Protein AF-A0A4U3A9F9-F1 (afdb_monomer)

pLDDT: mean 76.91, std 10.78, range [44.56, 91.19]

InterPro domains:
  IPR001851 ABC transporter, permease [PF02653] (1-145)
  IPR043428 High-affinity branched-chain amino acid transport system permease protein LivM-like [PTHR30482] (1-145)
  IPR043428 High-affinity branched-chain amino acid transport system permease protein LivM-like [cd06581] (1-144)

Mean predicted aligned error: 9.07 Å

Sequence (146 aa):
MSFDVLLGYTGIVSFGHCMFFGIGAYGVALLFDRQGVSITNFLIGIVAAIIISVIVSYIIGLLSLRLKSHFYAMLTLAISQLFFVLAEKWRGLTHGGDGFTFGVPDLFRDRFTFYYVTLICLIVIFILLRLFTKSSIGKVLKAISQ

Solvent-accessible surface area (backbone atoms only — not comparable to full-atom values): 7910 Å² total; per-residue (Å²): 111,73,61,56,51,35,44,75,35,54,72,42,62,70,54,37,60,62,36,52,52,47,45,40,53,50,33,30,49,50,35,33,64,76,74,42,69,44,75,66,45,45,53,51,11,49,53,53,18,50,54,52,45,51,54,52,50,50,57,53,50,61,61,45,76,79,49,58,69,73,56,42,28,54,48,29,40,52,50,26,51,50,50,50,53,47,47,42,68,36,45,93,77,47,46,13,81,78,48,81,92,65,77,76,44,76,74,58,67,42,67,67,54,38,49,52,52,52,49,50,51,50,51,51,51,51,51,52,51,55,52,51,55,73,32,74,66,36,56,53,44,42,60,73,57,108

Organism: NCBI:txid1890302

Foldseek 3Di:
DVQCLCCVQQVAGADLVLLLVVLLVLLLLLQCQPPNADPVSNVVSNVVSVVVSVVVCVVLVVVLVPDDRVVNRVVNVVVSVVSVCCLQPVCVRQVHVVGGDGDHDPQCVDPVSVVVVVVVVVVVVVVVVVVVCPDPVVVVSNVNND

Structure (mmCIF, N/CA/C/O backbone):
data_AF-A0A4U3A9F9-F1
#
_entry.id   AF-A0A4U3A9F9-F1
#
loop_
_atom_site.group_PDB
_atom_site.id
_atom_site.type_symbol
_atom_site.label_atom_id
_atom_site.label_alt_id
_atom_site.label_comp_id
_atom_site.label_asym_id
_atom_site.label_entity_id
_atom_site.label_seq_id
_atom_site.pdbx_PDB_ins_code
_atom_site.Cartn_x
_atom_site.Cartn_y
_atom_site.Cartn_z
_atom_site.occupancy
_atom_site.B_iso_or_equiv
_atom_site.auth_seq_id
_atom_site.auth_comp_id
_atom_site.auth_asym_id
_atom_site.auth_atom_id
_atom_site.pdbx_PDB_model_num
ATOM 1 N N . MET A 1 1 ? -15.849 -3.075 -0.984 1.00 57.25 1 MET A N 1
ATOM 2 C CA . MET A 1 1 ? -15.574 -4.245 -0.121 1.00 57.25 1 MET A CA 1
ATOM 3 C C . MET A 1 1 ? -14.958 -3.846 1.220 1.00 57.25 1 MET A C 1
ATOM 5 O O . MET A 1 1 ? -15.557 -4.176 2.228 1.00 57.25 1 MET A O 1
ATOM 9 N N . SER A 1 2 ? -13.840 -3.105 1.289 1.00 59.66 2 SER A N 1
ATOM 10 C CA . SER A 1 2 ? -13.215 -2.782 2.593 1.00 59.66 2 SER A CA 1
ATOM 11 C C . SER A 1 2 ? -14.050 -1.889 3.522 1.00 59.66 2 SER A C 1
ATOM 13 O O . SER A 1 2 ? -14.096 -2.151 4.719 1.00 59.66 2 SER A O 1
ATOM 15 N N . PHE A 1 3 ? -14.748 -0.886 2.981 1.00 56.34 3 PHE A N 1
ATOM 16 C CA . PHE A 1 3 ? -15.612 0.004 3.769 1.00 56.34 3 PHE A CA 1
ATOM 17 C C . PHE A 1 3 ? -16.799 -0.742 4.404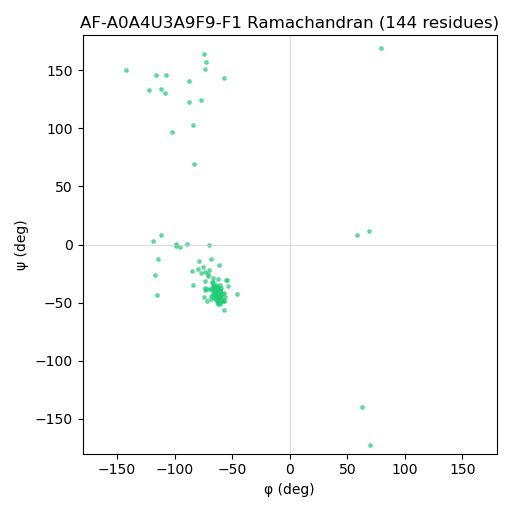 1.00 56.34 3 PHE A C 1
ATOM 19 O O . PHE A 1 3 ? -17.091 -0.551 5.577 1.00 56.34 3 PHE A O 1
ATOM 26 N N . ASP A 1 4 ? -17.415 -1.650 3.643 1.00 59.91 4 ASP A N 1
ATOM 27 C CA . ASP A 1 4 ? -18.551 -2.486 4.063 1.00 59.91 4 ASP A CA 1
ATOM 28 C C . ASP A 1 4 ? -18.162 -3.446 5.202 1.00 59.91 4 ASP A C 1
ATOM 30 O O . ASP A 1 4 ? -18.875 -3.583 6.188 1.00 59.91 4 ASP A O 1
ATOM 34 N N . VAL A 1 5 ? -16.957 -4.030 5.139 1.00 59.34 5 VAL A N 1
ATOM 35 C CA . VAL A 1 5 ? -16.450 -4.913 6.203 1.00 59.34 5 VAL A CA 1
ATOM 36 C C . VAL A 1 5 ? -16.195 -4.151 7.508 1.00 59.34 5 VAL A C 1
ATOM 38 O O . VAL A 1 5 ? -16.522 -4.661 8.575 1.00 59.34 5 VAL A O 1
ATOM 41 N N . LEU A 1 6 ? -15.639 -2.937 7.456 1.00 59.88 6 LEU A N 1
ATOM 42 C CA . LEU A 1 6 ? -15.379 -2.146 8.666 1.00 59.88 6 LEU A CA 1
ATOM 43 C C . LEU A 1 6 ? -16.679 -1.615 9.286 1.00 59.88 6 LEU A C 1
ATOM 45 O O . LEU A 1 6 ? -16.938 -1.825 10.468 1.00 59.88 6 LEU A O 1
ATOM 49 N N . LEU A 1 7 ? -17.559 -1.018 8.484 1.00 55.94 7 LEU A N 1
ATOM 50 C CA . LEU A 1 7 ? -18.851 -0.543 8.985 1.00 55.94 7 LEU A CA 1
ATOM 51 C C . LEU A 1 7 ? -19.757 -1.685 9.453 1.00 55.94 7 LEU A C 1
ATOM 53 O O . LEU A 1 7 ? -20.404 -1.556 10.488 1.00 55.94 7 LEU A O 1
ATOM 57 N N . GLY A 1 8 ? -19.782 -2.801 8.724 1.00 53.22 8 GLY A N 1
ATOM 58 C CA . GLY A 1 8 ? -20.670 -3.928 8.994 1.00 53.22 8 GLY A CA 1
ATOM 59 C C . GLY A 1 8 ? -20.246 -4.827 10.160 1.00 53.22 8 GLY A C 1
ATOM 60 O O . GLY A 1 8 ? -21.110 -5.483 10.738 1.00 53.22 8 GLY A O 1
ATOM 61 N N . TYR A 1 9 ? -18.952 -4.878 10.516 1.00 53.12 9 TYR A N 1
ATOM 62 C CA . TYR A 1 9 ? -18.447 -5.773 11.575 1.00 53.12 9 TYR A CA 1
ATOM 63 C C . TYR A 1 9 ? -17.835 -5.070 12.785 1.00 53.12 9 TYR A C 1
ATOM 65 O O . TYR A 1 9 ? -17.838 -5.669 13.856 1.00 53.12 9 TYR A O 1
ATOM 73 N N . THR A 1 10 ? -17.307 -3.849 12.655 1.00 57.97 10 THR A N 1
ATOM 74 C CA . THR A 1 10 ? -16.730 -3.116 13.797 1.00 57.97 10 THR A CA 1
ATOM 75 C C . THR A 1 10 ? -17.505 -1.853 14.160 1.00 57.97 10 THR A C 1
ATOM 77 O O . THR A 1 10 ? -17.281 -1.309 15.237 1.00 57.97 10 THR A O 1
ATOM 80 N N . GLY A 1 11 ? -18.427 -1.383 13.310 1.00 58.66 11 GLY A N 1
ATOM 81 C CA . GLY A 1 11 ? -19.202 -0.158 13.553 1.00 58.66 11 GLY A CA 1
ATOM 82 C C . GLY A 1 11 ? -18.364 1.127 13.488 1.00 58.66 11 GLY A C 1
ATOM 83 O O . GLY A 1 11 ? -18.831 2.192 13.891 1.00 58.66 11 GLY A O 1
ATOM 84 N N . ILE A 1 12 ? -17.123 1.041 12.993 1.00 65.19 12 ILE A N 1
ATOM 85 C CA . ILE A 1 12 ? -16.180 2.159 12.903 1.00 65.19 12 ILE A CA 1
ATOM 86 C C . ILE A 1 12 ? -16.023 2.562 11.436 1.00 65.19 12 ILE A C 1
ATOM 88 O O . ILE A 1 12 ? -15.746 1.735 10.567 1.00 65.19 12 ILE A O 1
ATOM 92 N N . VAL A 1 13 ? -16.156 3.859 11.162 1.00 66.94 13 VAL A N 1
ATOM 93 C CA . VAL A 1 13 ? -15.951 4.430 9.826 1.00 66.94 13 VAL A CA 1
ATOM 94 C C . VAL A 1 13 ? -14.470 4.780 9.647 1.00 66.94 13 VAL A C 1
ATOM 96 O O . VAL A 1 13 ? -13.921 5.558 10.425 1.00 66.94 13 VAL A O 1
ATOM 99 N N . SER A 1 14 ? -13.820 4.224 8.619 1.00 73.75 14 SER A N 1
ATOM 100 C CA . SER A 1 14 ? -12.425 4.520 8.254 1.00 73.75 14 SER A CA 1
ATOM 101 C C . SER A 1 14 ? -12.336 5.029 6.822 1.00 73.75 14 SER A C 1
ATOM 103 O O . SER A 1 14 ? -12.874 4.402 5.909 1.00 73.75 14 SER A O 1
ATOM 105 N N . PHE A 1 15 ? -11.603 6.121 6.610 1.00 75.38 15 PHE A N 1
ATOM 106 C CA . PHE A 1 15 ? -11.367 6.685 5.275 1.00 75.38 15 PHE A CA 1
ATOM 107 C C . PHE A 1 15 ? -9.910 6.556 4.807 1.00 75.38 15 PHE A C 1
ATOM 109 O O . PHE A 1 15 ? -9.546 7.060 3.748 1.00 75.38 15 PHE A O 1
ATOM 116 N N . GLY A 1 16 ? -9.068 5.831 5.548 1.00 78.75 16 GLY A N 1
ATOM 117 C CA . GLY A 1 16 ? -7.647 5.651 5.222 1.00 78.75 16 GLY A CA 1
ATOM 118 C C . GLY A 1 16 ? -7.365 4.785 3.986 1.00 78.75 16 GLY A C 1
ATOM 119 O O . GLY A 1 16 ? -6.208 4.578 3.633 1.00 78.75 16 GLY A O 1
ATOM 120 N N . HIS A 1 17 ? -8.390 4.255 3.312 1.00 81.50 17 HIS A N 1
ATOM 121 C CA . HIS A 1 17 ? -8.220 3.373 2.154 1.00 81.50 17 HIS A C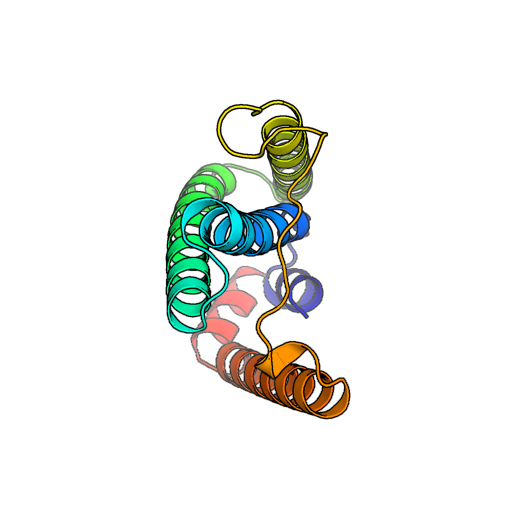A 1
ATOM 122 C C . HIS A 1 17 ? -7.464 4.036 0.997 1.00 81.50 17 HIS A C 1
ATOM 124 O O . HIS A 1 17 ? -6.644 3.374 0.361 1.00 81.50 17 HIS A O 1
ATOM 130 N N . CYS A 1 18 ? -7.691 5.332 0.759 1.00 85.12 18 CYS A N 1
ATOM 131 C CA . CYS A 1 18 ? -7.006 6.081 -0.297 1.00 85.12 18 CYS A CA 1
ATOM 132 C C . CYS A 1 18 ? -5.486 6.099 -0.090 1.00 85.12 18 CYS A C 1
ATOM 134 O O . CYS A 1 18 ? -4.730 5.927 -1.043 1.00 85.12 18 CYS A O 1
ATOM 136 N N . MET A 1 19 ? -5.034 6.226 1.159 1.00 87.38 19 MET A N 1
ATOM 137 C CA . MET A 1 19 ? -3.616 6.172 1.505 1.00 87.38 19 MET A CA 1
ATOM 138 C C . MET A 1 19 ? -2.994 4.813 1.174 1.00 87.38 19 MET A C 1
ATOM 140 O O . MET A 1 19 ? -1.957 4.769 0.519 1.00 87.38 19 MET A O 1
ATOM 144 N N . PHE A 1 20 ? -3.617 3.704 1.583 1.00 86.25 20 PHE A N 1
ATOM 145 C CA . PHE A 1 20 ? -3.087 2.363 1.293 1.00 86.25 20 PHE A CA 1
ATOM 146 C C . PHE A 1 20 ? -3.077 2.055 -0.206 1.00 86.25 20 PHE A C 1
ATOM 148 O O . PHE A 1 20 ? -2.128 1.454 -0.706 1.00 86.25 20 PHE A O 1
ATOM 155 N N . PHE A 1 21 ? -4.100 2.512 -0.931 1.00 85.44 21 PHE A N 1
ATOM 156 C CA . PHE A 1 21 ? -4.120 2.431 -2.387 1.00 85.44 21 PHE A CA 1
ATOM 157 C C . PHE A 1 21 ? -2.948 3.206 -3.008 1.00 85.44 21 PHE A C 1
ATOM 159 O O . PHE A 1 21 ? -2.238 2.671 -3.858 1.00 85.44 21 PHE A O 1
ATOM 166 N N . GLY A 1 22 ? -2.693 4.426 -2.525 1.00 85.81 22 GLY A N 1
ATOM 167 C CA . GLY A 1 22 ? -1.549 5.237 -2.935 1.00 85.81 22 GLY A CA 1
ATOM 168 C C . GLY A 1 22 ? -0.208 4.554 -2.666 1.00 85.81 22 GLY A C 1
ATOM 169 O O . GLY A 1 22 ? 0.603 4.449 -3.578 1.00 85.81 22 GLY A O 1
ATOM 170 N N . ILE A 1 23 ? 0.016 4.024 -1.458 1.00 88.00 23 ILE A N 1
ATOM 171 C CA . ILE A 1 23 ? 1.250 3.294 -1.099 1.00 88.00 23 ILE A CA 1
ATOM 172 C C . ILE A 1 23 ? 1.481 2.107 -2.049 1.00 88.00 23 ILE A C 1
ATOM 174 O O . ILE A 1 23 ? 2.602 1.898 -2.512 1.00 88.00 23 ILE A O 1
ATOM 178 N N . GLY A 1 24 ? 0.416 1.369 -2.381 1.00 85.75 24 GLY A N 1
ATOM 179 C CA . GLY A 1 24 ? 0.425 0.297 -3.380 1.00 85.75 24 GLY A CA 1
ATOM 180 C C . GLY A 1 24 ? 0.895 0.762 -4.756 1.00 85.75 24 GLY A C 1
ATOM 181 O O . GLY A 1 24 ? 1.860 0.230 -5.306 1.00 85.75 24 GLY A O 1
ATOM 182 N N . ALA A 1 25 ? 0.219 1.774 -5.299 1.00 85.31 25 ALA A N 1
ATOM 183 C CA . ALA A 1 25 ? 0.501 2.301 -6.629 1.00 85.31 25 ALA A CA 1
ATOM 184 C C . ALA A 1 25 ? 1.909 2.912 -6.724 1.00 85.31 25 ALA A C 1
ATOM 186 O O . ALA A 1 25 ? 2.660 2.589 -7.643 1.00 85.31 25 ALA A O 1
ATOM 187 N N . TYR A 1 26 ? 2.295 3.738 -5.747 1.00 85.81 26 TYR A N 1
ATOM 188 C CA . TYR A 1 26 ? 3.607 4.383 -5.707 1.00 85.81 26 TYR A CA 1
ATOM 189 C C . TYR A 1 26 ? 4.751 3.388 -5.497 1.00 85.81 26 TYR A C 1
ATOM 191 O O . TYR A 1 26 ? 5.810 3.567 -6.093 1.00 85.81 26 TYR A O 1
ATOM 199 N N . GLY A 1 27 ? 4.554 2.329 -4.704 1.00 85.62 27 GLY A N 1
ATOM 200 C CA . GLY A 1 27 ? 5.575 1.298 -4.500 1.00 85.62 27 GLY A CA 1
ATOM 201 C C . GLY A 1 27 ? 5.954 0.577 -5.797 1.00 85.62 27 GLY A C 1
ATOM 202 O O . GLY A 1 27 ? 7.135 0.355 -6.060 1.00 85.62 27 GLY A O 1
ATOM 203 N N . VAL A 1 28 ? 4.966 0.274 -6.642 1.00 84.62 28 VAL A N 1
ATOM 204 C CA . VAL A 1 28 ? 5.201 -0.321 -7.967 1.00 84.62 28 VAL A CA 1
ATOM 205 C C . VAL A 1 28 ? 5.758 0.712 -8.950 1.00 84.62 28 VAL A C 1
ATOM 207 O O . VAL A 1 28 ? 6.738 0.427 -9.639 1.00 84.62 28 VAL A O 1
ATOM 210 N N . ALA A 1 29 ? 5.180 1.918 -8.991 1.00 82.19 29 ALA A N 1
ATOM 211 C CA . ALA A 1 29 ? 5.612 2.986 -9.893 1.00 82.19 29 ALA A CA 1
ATOM 212 C C . ALA A 1 29 ? 7.089 3.361 -9.688 1.00 82.19 29 ALA A C 1
ATOM 214 O O . ALA A 1 29 ? 7.832 3.486 -10.658 1.00 82.19 29 ALA A O 1
ATOM 215 N N . LEU A 1 30 ? 7.538 3.455 -8.432 1.00 82.19 30 LEU A N 1
ATOM 216 C CA . LEU A 1 30 ? 8.922 3.781 -8.090 1.00 82.19 30 LEU A CA 1
ATOM 217 C C . LEU A 1 30 ? 9.920 2.724 -8.589 1.00 82.19 30 LEU A C 1
ATOM 219 O O . LEU A 1 30 ? 11.032 3.060 -8.996 1.00 82.19 30 LEU A O 1
ATOM 223 N N . LEU A 1 31 ? 9.548 1.441 -8.555 1.00 81.81 31 LEU A N 1
ATOM 224 C CA . LEU A 1 31 ? 10.412 0.379 -9.074 1.00 81.81 31 LEU A CA 1
ATOM 225 C C . LEU A 1 31 ? 10.455 0.358 -10.598 1.00 81.81 31 LEU A C 1
ATOM 227 O O . LEU A 1 31 ? 11.522 0.113 -11.158 1.00 81.81 31 LEU A O 1
ATOM 231 N N . PHE A 1 32 ? 9.335 0.632 -11.266 1.00 81.75 32 PHE A N 1
ATOM 232 C CA . PHE A 1 32 ? 9.311 0.749 -12.725 1.00 81.75 32 PHE A CA 1
ATOM 233 C C . PHE A 1 32 ? 10.139 1.929 -13.223 1.00 81.75 32 PHE A C 1
ATOM 235 O O . PHE A 1 32 ? 10.849 1.787 -14.215 1.00 81.75 32 PHE A O 1
ATOM 242 N N . ASP A 1 33 ? 10.094 3.049 -12.508 1.00 79.00 33 ASP A N 1
ATOM 243 C CA . ASP A 1 33 ? 10.899 4.232 -12.794 1.00 79.00 33 ASP A CA 1
ATOM 244 C C . ASP A 1 33 ? 12.406 3.960 -12.644 1.00 79.00 33 ASP A C 1
ATOM 246 O O . ASP A 1 33 ? 13.190 4.243 -13.547 1.00 79.00 33 ASP A O 1
ATOM 250 N N . ARG A 1 34 ? 12.827 3.332 -11.536 1.00 77.19 34 ARG A N 1
ATOM 251 C CA . ARG A 1 34 ? 14.259 3.154 -11.232 1.00 77.19 34 ARG A CA 1
ATOM 252 C C . ARG A 1 34 ? 14.920 1.946 -11.885 1.00 77.19 34 ARG A C 1
ATOM 254 O O . ARG A 1 34 ? 16.114 1.990 -12.159 1.00 77.19 34 ARG A O 1
ATOM 261 N N . GLN A 1 35 ? 14.193 0.841 -12.042 1.00 76.19 35 GLN A N 1
ATOM 262 C CA . GLN A 1 35 ? 14.758 -0.452 -12.459 1.00 76.19 35 GLN A CA 1
ATOM 263 C C . GLN A 1 35 ? 14.169 -0.964 -13.777 1.00 76.19 35 GLN A C 1
ATOM 265 O O . GLN A 1 35 ? 14.512 -2.060 -14.224 1.00 76.19 35 GLN A O 1
ATOM 270 N N . GLY A 1 36 ? 13.288 -0.184 -14.406 1.00 75.88 36 GLY A N 1
ATOM 271 C CA . GLY A 1 36 ? 12.623 -0.553 -15.644 1.00 75.88 36 GLY A CA 1
ATOM 272 C C . GLY A 1 36 ? 11.444 -1.505 -15.451 1.00 75.88 36 GLY A C 1
ATOM 273 O O . GLY A 1 36 ? 11.194 -2.079 -14.383 1.00 75.88 36 GLY A O 1
ATOM 274 N N . VAL A 1 37 ? 10.694 -1.660 -16.537 1.00 76.31 37 VAL A N 1
ATOM 275 C CA . VAL A 1 37 ? 9.428 -2.388 -16.567 1.00 76.31 37 VAL A CA 1
ATOM 276 C C . VAL A 1 37 ? 9.701 -3.882 -16.750 1.00 76.31 37 VAL A C 1
ATOM 278 O O . VAL A 1 37 ? 10.004 -4.345 -17.845 1.00 76.31 37 VAL A O 1
ATOM 281 N N . SER A 1 38 ? 9.598 -4.649 -15.665 1.00 78.50 38 SER A N 1
ATOM 282 C CA . SER A 1 38 ? 9.744 -6.110 -15.666 1.00 78.50 38 SER A CA 1
ATOM 283 C C . SER A 1 38 ? 8.750 -6.758 -14.702 1.00 78.50 38 SER A C 1
ATOM 285 O O . SER A 1 38 ? 8.394 -6.171 -13.677 1.00 78.50 38 SER A O 1
ATOM 287 N N . ILE A 1 39 ? 8.318 -7.989 -15.004 1.00 77.44 39 ILE A N 1
ATOM 288 C CA . ILE A 1 39 ? 7.389 -8.759 -14.157 1.00 77.44 39 ILE A CA 1
ATOM 289 C C . ILE A 1 39 ? 7.983 -9.008 -12.761 1.00 77.44 39 ILE A C 1
ATOM 291 O O . ILE A 1 39 ? 7.271 -8.967 -11.759 1.00 77.44 39 ILE A O 1
ATOM 295 N N . THR A 1 40 ? 9.301 -9.207 -12.683 1.00 81.31 40 THR A N 1
ATOM 296 C CA . THR A 1 40 ? 10.008 -9.425 -11.417 1.00 81.31 40 THR A CA 1
ATOM 297 C C . THR A 1 40 ? 9.970 -8.164 -10.559 1.00 81.31 40 THR A C 1
ATOM 299 O O . THR A 1 40 ? 9.647 -8.228 -9.375 1.00 81.31 40 THR A O 1
ATOM 302 N N . ASN A 1 41 ? 10.197 -6.999 -11.173 1.00 81.38 41 ASN A N 1
ATOM 303 C CA . ASN A 1 41 ? 10.150 -5.705 -10.489 1.00 81.38 41 ASN A CA 1
ATOM 304 C C . ASN A 1 41 ? 8.728 -5.375 -10.019 1.00 81.38 41 ASN A C 1
ATOM 306 O O . ASN A 1 41 ? 8.550 -4.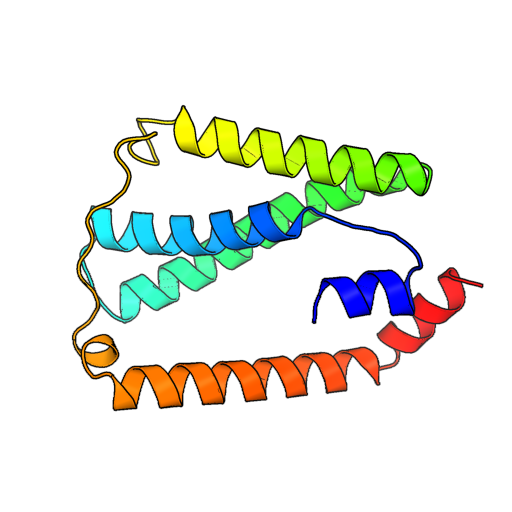820 -8.939 1.00 81.38 41 ASN A O 1
ATOM 310 N N . PHE A 1 42 ? 7.709 -5.776 -10.786 1.00 81.19 42 PHE A N 1
ATOM 311 C CA . PHE A 1 42 ? 6.308 -5.641 -10.388 1.00 81.19 42 PHE A CA 1
ATOM 312 C C . PHE A 1 42 ? 5.998 -6.430 -9.108 1.00 81.19 42 PHE A C 1
ATOM 314 O O . PHE A 1 42 ? 5.430 -5.883 -8.163 1.00 81.19 42 PHE A O 1
ATOM 321 N N . LEU A 1 43 ? 6.420 -7.697 -9.045 1.00 84.62 43 LEU A N 1
ATOM 322 C CA . LEU A 1 43 ? 6.229 -8.548 -7.866 1.00 84.62 43 LEU A CA 1
ATOM 323 C C . LEU A 1 43 ? 6.977 -8.003 -6.643 1.00 84.62 43 LEU A C 1
ATOM 325 O O . LEU A 1 43 ? 6.402 -7.933 -5.558 1.00 84.62 43 LEU A O 1
ATOM 329 N N . ILE A 1 44 ? 8.225 -7.560 -6.821 1.00 87.06 44 ILE A N 1
ATOM 330 C CA . ILE A 1 44 ? 9.011 -6.932 -5.748 1.00 87.06 44 ILE A CA 1
ATOM 331 C C . ILE A 1 44 ? 8.315 -5.655 -5.254 1.00 87.06 44 ILE A C 1
ATOM 333 O O . ILE A 1 44 ? 8.250 -5.425 -4.048 1.00 87.06 44 ILE A O 1
ATOM 337 N N . GLY A 1 45 ? 7.736 -4.864 -6.161 1.00 85.38 45 GLY A N 1
ATOM 338 C CA . GLY A 1 45 ? 7.007 -3.636 -5.832 1.00 85.38 45 GLY A CA 1
ATOM 339 C C . GLY A 1 45 ? 5.757 -3.896 -5.019 1.00 85.38 45 GLY A C 1
ATOM 340 O O . GLY A 1 45 ? 5.526 -3.217 -4.021 1.00 85.38 45 GLY A O 1
ATOM 341 N N . ILE A 1 46 ? 4.997 -4.928 -5.386 1.00 86.88 46 ILE A N 1
ATOM 342 C CA . ILE A 1 46 ? 3.839 -5.377 -4.611 1.00 86.88 46 ILE A CA 1
ATOM 343 C C . ILE A 1 46 ? 4.271 -5.801 -3.207 1.00 86.88 46 ILE A C 1
ATOM 345 O O . ILE A 1 46 ? 3.685 -5.346 -2.229 1.00 86.88 46 ILE A O 1
ATOM 349 N N . VAL A 1 47 ? 5.301 -6.643 -3.086 1.00 89.56 47 VAL A N 1
ATOM 350 C CA . VAL A 1 47 ? 5.769 -7.130 -1.779 1.00 89.56 47 VAL A CA 1
ATOM 351 C C . VAL A 1 47 ? 6.265 -5.973 -0.911 1.00 89.56 47 VAL A C 1
ATOM 353 O O . VAL A 1 47 ? 5.871 -5.865 0.250 1.00 89.56 47 VAL A O 1
ATOM 356 N N . ALA A 1 48 ? 7.062 -5.064 -1.474 1.00 88.81 48 ALA A N 1
ATOM 357 C CA . ALA A 1 48 ? 7.531 -3.874 -0.773 1.00 88.81 48 ALA A CA 1
ATOM 358 C C . ALA A 1 48 ? 6.364 -2.983 -0.318 1.00 88.81 48 ALA A C 1
ATOM 360 O O . ALA A 1 48 ? 6.320 -2.566 0.840 1.00 88.81 48 ALA A O 1
ATOM 361 N N . ALA A 1 49 ? 5.379 -2.745 -1.187 1.00 88.75 49 ALA A N 1
ATOM 362 C CA . ALA A 1 49 ? 4.209 -1.946 -0.848 1.00 88.75 49 ALA A CA 1
ATOM 363 C C . ALA A 1 49 ? 3.334 -2.600 0.232 1.00 88.75 49 ALA A C 1
ATOM 365 O O . ALA A 1 49 ? 2.808 -1.895 1.097 1.00 88.75 49 ALA A O 1
ATOM 366 N N . ILE A 1 50 ? 3.208 -3.933 0.231 1.00 89.56 50 ILE A N 1
ATOM 367 C CA . ILE A 1 50 ? 2.527 -4.684 1.294 1.00 89.56 50 ILE A CA 1
ATOM 368 C C . ILE A 1 50 ? 3.253 -4.477 2.623 1.00 89.56 50 ILE A C 1
ATOM 370 O O . ILE A 1 50 ? 2.611 -4.124 3.609 1.00 89.56 50 ILE A O 1
ATOM 374 N N . ILE A 1 51 ? 4.579 -4.637 2.656 1.00 91.19 51 ILE A N 1
ATOM 375 C CA . ILE A 1 51 ? 5.377 -4.462 3.879 1.00 91.19 51 ILE A CA 1
ATOM 376 C C . ILE A 1 51 ? 5.217 -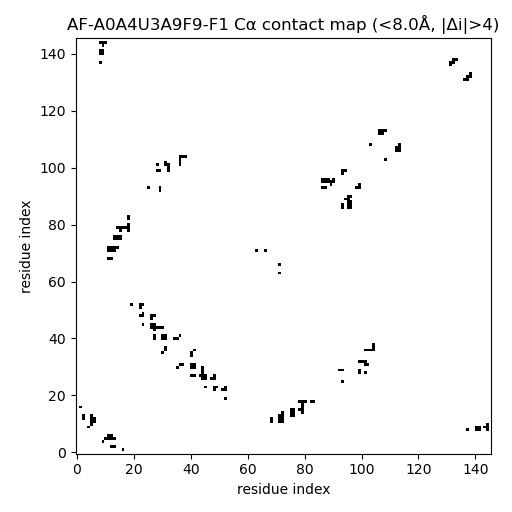3.040 4.430 1.00 91.19 51 ILE A C 1
ATOM 378 O O . ILE A 1 51 ? 4.921 -2.867 5.613 1.00 91.19 51 ILE A O 1
ATOM 382 N N . ILE A 1 52 ? 5.336 -2.019 3.575 1.00 90.19 52 ILE A N 1
ATOM 383 C CA . ILE A 1 52 ? 5.156 -0.617 3.978 1.00 90.19 52 ILE A CA 1
ATOM 384 C C . ILE A 1 52 ? 3.732 -0.387 4.495 1.00 90.19 52 ILE A C 1
ATOM 386 O O . ILE A 1 52 ? 3.549 0.228 5.544 1.00 90.19 52 ILE A O 1
ATOM 390 N N . SER A 1 53 ? 2.720 -0.924 3.809 1.00 89.56 53 SER A N 1
ATOM 391 C CA . SER A 1 53 ? 1.321 -0.805 4.230 1.00 89.56 53 SER A CA 1
ATOM 392 C C . SER A 1 53 ? 1.072 -1.456 5.591 1.00 89.56 53 SER A C 1
ATOM 394 O O . SER A 1 53 ? 0.360 -0.881 6.411 1.00 89.56 53 SER A O 1
ATOM 396 N N . VAL A 1 54 ? 1.683 -2.612 5.870 1.00 88.88 54 VAL A N 1
ATOM 397 C CA . VAL A 1 54 ? 1.592 -3.284 7.177 1.00 88.88 54 VAL A CA 1
ATOM 398 C C . VAL A 1 54 ? 2.209 -2.420 8.272 1.00 88.88 54 VAL A C 1
ATOM 400 O O . VAL A 1 54 ? 1.578 -2.215 9.307 1.00 88.88 54 VAL A O 1
ATOM 403 N N . ILE A 1 55 ? 3.398 -1.859 8.039 1.00 91.00 55 ILE A N 1
ATOM 404 C CA . ILE A 1 55 ? 4.079 -0.987 9.008 1.00 91.00 55 ILE A CA 1
ATOM 405 C C . ILE A 1 55 ? 3.233 0.260 9.296 1.00 91.00 55 ILE A C 1
ATOM 407 O O . ILE A 1 55 ? 2.969 0.581 10.456 1.00 91.00 55 ILE A O 1
ATOM 411 N N . VAL A 1 56 ? 2.754 0.936 8.250 1.00 88.50 56 VAL A N 1
ATOM 412 C CA . VAL A 1 56 ? 1.914 2.135 8.381 1.00 88.50 56 VAL A CA 1
ATOM 413 C C . VAL A 1 56 ? 0.604 1.800 9.097 1.00 88.50 56 VAL A C 1
ATOM 415 O O . VAL A 1 56 ? 0.220 2.494 10.038 1.00 88.50 56 VAL A O 1
ATOM 418 N N . SER A 1 57 ? -0.056 0.702 8.719 1.00 86.19 57 SER A N 1
ATOM 419 C CA . SER A 1 57 ? -1.289 0.252 9.370 1.00 86.19 57 SER A CA 1
ATOM 420 C C . SER A 1 57 ? -1.073 -0.101 10.838 1.00 86.19 57 SER A C 1
ATOM 422 O O . SER A 1 57 ? -1.960 0.150 11.648 1.00 86.19 57 SER A O 1
ATOM 424 N N . TYR A 1 58 ? 0.074 -0.676 11.197 1.00 87.19 58 TYR A N 1
ATOM 425 C CA . TYR A 1 58 ? 0.395 -1.011 12.580 1.00 87.19 58 TYR A CA 1
ATOM 426 C C . TYR A 1 58 ? 0.546 0.250 13.438 1.00 87.19 58 TYR A C 1
ATOM 428 O O . TYR A 1 58 ? -0.058 0.348 14.505 1.00 87.19 58 TYR A O 1
ATOM 436 N N . ILE A 1 59 ? 1.271 1.257 12.940 1.00 88.25 59 ILE A N 1
ATOM 437 C CA . ILE A 1 59 ? 1.458 2.541 13.633 1.00 88.25 59 ILE A CA 1
ATOM 438 C C . ILE A 1 59 ? 0.116 3.260 13.823 1.00 88.25 59 ILE A C 1
ATOM 440 O O . ILE A 1 59 ? -0.204 3.706 14.927 1.00 88.25 59 ILE A O 1
ATOM 444 N N . ILE A 1 60 ? -0.696 3.339 12.765 1.00 85.06 60 ILE A N 1
ATOM 445 C CA . ILE A 1 60 ? -2.025 3.961 12.829 1.00 85.06 60 ILE A CA 1
ATOM 446 C C . ILE A 1 60 ? -2.941 3.165 13.760 1.00 85.06 60 ILE A C 1
ATOM 448 O O . ILE A 1 60 ? -3.662 3.758 14.559 1.00 85.06 60 ILE A O 1
ATOM 452 N N . GLY A 1 61 ? -2.881 1.832 13.701 1.00 82.25 61 GLY A N 1
ATOM 453 C CA . GLY A 1 61 ? -3.627 0.932 14.575 1.00 82.25 61 GLY A CA 1
ATOM 454 C C . GLY A 1 61 ? -3.331 1.195 16.049 1.00 82.25 61 GLY A C 1
ATOM 455 O O . GLY A 1 61 ? -4.261 1.402 16.827 1.00 82.25 61 GLY A O 1
ATOM 456 N N . LEU A 1 62 ? -2.052 1.299 16.422 1.00 84.69 62 LEU A N 1
ATOM 457 C CA . LEU A 1 62 ? -1.635 1.630 17.787 1.00 84.69 62 LEU A CA 1
ATOM 458 C C . LEU A 1 62 ? -2.150 2.998 18.248 1.00 84.69 62 LEU A C 1
ATOM 460 O O . LEU A 1 62 ? -2.638 3.125 19.371 1.00 84.69 62 LEU A O 1
ATOM 464 N N . LEU A 1 63 ? -2.072 4.017 17.388 1.00 81.38 63 LEU A N 1
ATOM 465 C CA . LEU A 1 63 ? -2.572 5.354 17.713 1.00 81.38 63 LEU A CA 1
ATOM 466 C C . LEU A 1 63 ? -4.096 5.357 17.892 1.00 81.38 63 LEU A C 1
ATOM 468 O O . LEU A 1 63 ? -4.640 6.047 18.755 1.00 81.38 63 LEU A O 1
ATOM 472 N N . SER A 1 64 ? -4.779 4.541 17.096 1.00 75.62 64 SER A N 1
ATOM 473 C CA . SER A 1 64 ? -6.229 4.472 17.069 1.00 75.62 64 SER A CA 1
ATOM 474 C C . SER A 1 64 ? -6.859 3.839 18.311 1.00 75.62 64 SER A C 1
ATOM 476 O O . SER A 1 64 ? -7.967 4.221 18.679 1.00 75.62 64 SER A O 1
ATOM 478 N N . LEU A 1 65 ? -6.135 2.955 19.011 1.00 77.44 65 LEU A N 1
ATOM 479 C CA . LEU A 1 65 ? -6.599 2.298 20.243 1.00 77.44 65 LEU A CA 1
ATOM 480 C C . LEU A 1 65 ? -6.899 3.283 21.385 1.00 77.44 65 LEU A C 1
ATOM 482 O O . LEU A 1 65 ? -7.579 2.927 22.342 1.00 77.44 65 LEU A O 1
ATOM 486 N N . ARG A 1 66 ? -6.395 4.521 21.304 1.00 76.00 66 ARG A N 1
ATOM 487 C CA . ARG A 1 66 ? -6.613 5.567 22.316 1.00 76.00 66 ARG A CA 1
ATOM 488 C C . ARG A 1 66 ? -7.778 6.510 21.991 1.00 76.00 66 ARG A C 1
ATOM 490 O O . ARG A 1 66 ? -8.047 7.417 22.775 1.00 76.00 66 ARG A O 1
ATOM 497 N N . LEU A 1 67 ? -8.449 6.342 20.850 1.00 75.12 67 LEU A N 1
ATOM 498 C CA . LEU A 1 67 ? -9.445 7.292 20.347 1.00 75.12 67 LEU A CA 1
ATOM 499 C C . LEU A 1 67 ? -10.877 6.768 20.474 1.00 75.12 67 LEU A C 1
ATOM 501 O O . LEU A 1 67 ? -11.153 5.586 20.291 1.00 75.12 67 LEU A O 1
ATOM 505 N N . LYS A 1 68 ? -11.819 7.681 20.735 1.00 73.88 68 LYS A N 1
ATOM 506 C CA . LYS A 1 68 ? -13.259 7.388 20.655 1.00 73.88 68 LYS A CA 1
ATOM 507 C C . LYS A 1 68 ? -13.694 7.285 19.186 1.00 73.88 68 LYS A C 1
ATOM 509 O O . LYS A 1 68 ? -13.135 7.974 18.334 1.00 73.88 68 LYS A O 1
ATOM 514 N N . SER A 1 69 ? -14.731 6.491 18.906 1.00 69.75 69 SER A N 1
ATOM 515 C CA . SER A 1 69 ? -15.178 6.117 17.546 1.00 69.75 69 SER A CA 1
ATOM 516 C C . SER A 1 69 ? -15.271 7.283 16.535 1.00 69.75 69 SER A C 1
ATOM 518 O O . SER A 1 69 ? -14.778 7.168 15.417 1.00 69.75 69 SER A O 1
ATOM 520 N N . HIS A 1 70 ? -15.794 8.455 16.919 1.00 75.88 70 HIS A N 1
ATOM 521 C CA . HIS A 1 70 ? -15.868 9.612 16.007 1.00 75.88 70 HIS A CA 1
ATOM 522 C C . HIS A 1 70 ? -14.499 10.216 15.650 1.00 75.88 70 HIS A C 1
ATOM 524 O O . HIS A 1 70 ? -14.260 10.593 14.502 1.00 75.88 70 HIS A O 1
ATOM 530 N N . PHE A 1 71 ? -13.575 10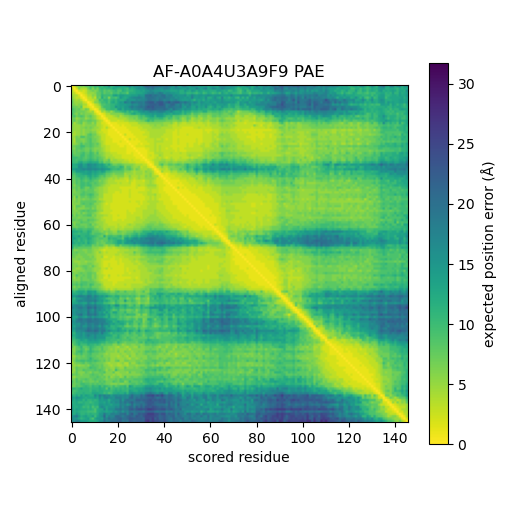.271 16.612 1.00 80.31 71 PHE A N 1
ATOM 531 C CA . PHE A 1 71 ? -12.226 10.797 16.391 1.00 80.31 71 PHE A CA 1
ATOM 532 C C . PHE A 1 71 ? -11.381 9.865 15.517 1.00 80.31 71 PHE A C 1
ATOM 534 O O . PHE A 1 71 ? -10.485 10.334 14.821 1.00 80.31 71 PHE A O 1
ATOM 541 N N . TYR A 1 72 ? -11.693 8.565 15.494 1.00 78.94 72 TYR A N 1
ATOM 542 C CA . TYR A 1 72 ? -11.040 7.600 14.609 1.00 78.94 72 TYR A CA 1
ATOM 543 C C . TYR A 1 72 ? -11.238 7.955 13.126 1.00 78.94 72 TYR A C 1
ATOM 545 O O . TYR A 1 72 ? -10.275 8.012 12.358 1.00 78.94 72 TYR A O 1
ATOM 553 N N . ALA A 1 73 ? -12.476 8.251 12.720 1.00 81.69 73 ALA A N 1
ATOM 554 C CA . ALA A 1 73 ? -12.785 8.609 11.337 1.00 81.69 73 ALA A CA 1
ATOM 555 C C . ALA A 1 73 ? -12.054 9.894 10.910 1.00 81.69 73 ALA A C 1
ATOM 557 O O . ALA A 1 73 ? -11.431 9.935 9.849 1.00 81.69 73 ALA A O 1
ATOM 558 N N . MET A 1 74 ? -12.056 10.916 11.775 1.00 86.62 74 MET A N 1
ATOM 559 C CA . MET A 1 74 ? -11.340 12.174 11.534 1.00 86.62 74 MET A CA 1
ATOM 560 C C . MET A 1 74 ? -9.822 11.979 11.454 1.00 86.62 74 MET A C 1
ATOM 562 O O . MET A 1 74 ? -9.182 12.544 10.569 1.00 86.62 74 MET A O 1
ATOM 566 N N . LEU A 1 75 ? -9.246 11.147 12.329 1.00 85.69 75 LEU A N 1
ATOM 567 C CA . LEU A 1 75 ? -7.820 10.832 12.294 1.00 85.69 75 LEU A CA 1
ATOM 568 C C . LEU A 1 75 ? -7.442 10.142 10.978 1.00 85.69 75 LEU A C 1
ATOM 570 O O . LEU A 1 75 ? -6.476 10.540 10.335 1.00 85.69 75 LEU A O 1
ATOM 574 N N . THR A 1 76 ? -8.192 9.119 10.560 1.00 86.31 76 THR A N 1
ATOM 575 C CA . THR A 1 76 ? -7.873 8.381 9.324 1.00 86.31 76 THR A CA 1
ATOM 576 C C . THR A 1 76 ? -7.987 9.256 8.075 1.00 86.31 76 THR A C 1
ATOM 578 O O . THR A 1 76 ? -7.156 9.124 7.177 1.00 86.31 76 THR A O 1
ATOM 581 N N . LEU A 1 77 ? -8.938 10.200 8.040 1.00 87.69 77 LEU A N 1
ATOM 582 C CA . LEU A 1 77 ? -9.009 11.233 7.001 1.00 87.69 77 LEU A CA 1
ATOM 583 C C . LEU A 1 77 ? -7.782 12.144 7.015 1.00 87.69 77 LEU A C 1
ATOM 585 O O . LEU A 1 77 ? -7.144 12.326 5.979 1.00 87.69 77 LEU A O 1
ATOM 589 N N . ALA A 1 78 ? -7.432 12.691 8.181 1.00 89.06 78 ALA A N 1
ATOM 590 C CA . ALA A 1 78 ? -6.298 13.599 8.321 1.00 89.06 78 ALA A CA 1
ATOM 591 C C . ALA A 1 78 ? -4.979 12.931 7.906 1.00 89.06 78 ALA A C 1
ATOM 593 O O . ALA A 1 78 ? -4.188 13.523 7.177 1.00 89.06 78 ALA A O 1
ATOM 594 N N . ILE A 1 79 ? -4.767 11.673 8.306 1.00 88.94 79 ILE A N 1
ATOM 595 C CA . ILE A 1 79 ? -3.586 10.896 7.914 1.00 88.94 79 ILE A CA 1
ATOM 596 C C . ILE A 1 79 ? -3.594 10.615 6.410 1.00 88.94 79 ILE A C 1
ATOM 598 O O . ILE A 1 79 ? -2.560 10.762 5.761 1.00 88.94 79 ILE A O 1
ATOM 602 N N . SER A 1 80 ? -4.747 10.262 5.831 1.00 88.75 80 SER A N 1
ATOM 603 C CA . SER A 1 80 ? -4.839 10.056 4.384 1.00 88.75 80 SER A CA 1
ATOM 604 C C . SER A 1 80 ? -4.486 11.324 3.607 1.00 88.75 80 SER A C 1
ATOM 606 O O . SER A 1 80 ? -3.775 11.247 2.606 1.00 88.75 80 SER A O 1
ATOM 608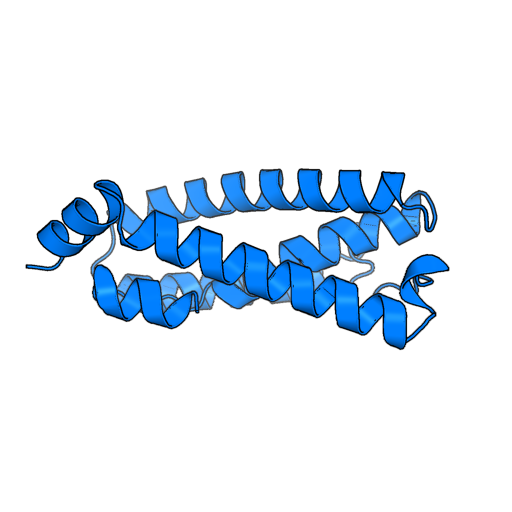 N N . GLN A 1 81 ? -4.934 12.487 4.083 1.00 89.50 81 GLN A N 1
ATOM 609 C CA . GLN A 1 81 ? -4.604 13.775 3.478 1.00 89.50 81 GLN A CA 1
ATOM 610 C C . GLN A 1 81 ? -3.126 14.138 3.665 1.00 89.50 81 GLN A C 1
ATOM 612 O O . GLN A 1 81 ? -2.496 14.656 2.746 1.00 89.50 81 GLN A O 1
ATOM 617 N N . LEU A 1 82 ? -2.544 13.830 4.826 1.00 90.44 82 LEU A N 1
ATOM 618 C CA . LEU A 1 82 ? -1.118 14.030 5.076 1.00 90.44 82 LEU A CA 1
ATOM 619 C C . LEU A 1 82 ? -0.265 13.220 4.093 1.00 90.44 82 LEU A C 1
ATOM 621 O O . LEU A 1 82 ? 0.681 13.758 3.526 1.00 90.44 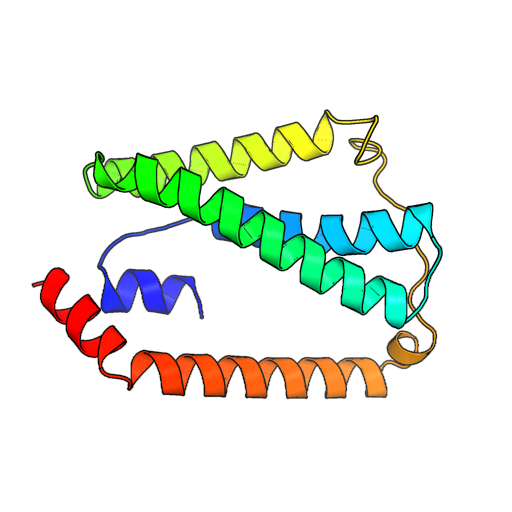82 LEU A O 1
ATOM 625 N N . PHE A 1 83 ? -0.615 11.954 3.856 1.00 87.81 83 PHE A N 1
ATOM 626 C CA . PHE A 1 83 ? 0.073 11.113 2.874 1.00 87.81 83 PHE A CA 1
ATOM 627 C C . PHE A 1 83 ? -0.057 11.648 1.450 1.00 87.81 83 PHE A C 1
ATOM 629 O O . PHE A 1 83 ? 0.908 11.590 0.693 1.00 87.81 83 PHE A O 1
ATOM 636 N N . PHE A 1 84 ? -1.219 12.197 1.098 1.00 86.25 84 PHE A N 1
ATOM 637 C CA . PHE A 1 84 ? -1.414 12.849 -0.192 1.00 86.25 84 PHE A CA 1
ATOM 638 C C . PHE A 1 84 ? -0.466 14.046 -0.365 1.00 86.25 84 PHE A C 1
ATOM 640 O O . PHE A 1 84 ? 0.291 14.100 -1.331 1.00 86.25 84 PHE A O 1
ATOM 647 N N . VAL A 1 85 ? -0.426 14.956 0.615 1.00 87.25 85 VAL A N 1
ATOM 648 C CA . VAL A 1 85 ? 0.480 16.118 0.586 1.00 87.25 85 VAL A CA 1
ATOM 649 C C . VAL A 1 85 ? 1.946 15.680 0.592 1.00 87.25 85 VAL A C 1
ATOM 651 O O . VAL A 1 85 ? 2.768 16.264 -0.112 1.00 87.25 85 VAL A O 1
ATOM 654 N N . LEU A 1 86 ? 2.289 14.638 1.353 1.00 87.00 86 LEU A N 1
ATOM 655 C CA . LEU A 1 86 ? 3.637 14.077 1.373 1.00 87.00 86 LEU A CA 1
ATOM 656 C C . LEU A 1 86 ? 4.037 13.561 -0.014 1.00 87.00 86 LEU A C 1
ATOM 658 O O . LEU A 1 86 ? 5.122 13.888 -0.487 1.00 87.00 86 LEU A O 1
ATOM 662 N N . ALA A 1 87 ? 3.159 12.813 -0.685 1.00 83.56 87 ALA A N 1
ATOM 663 C CA . ALA A 1 87 ? 3.409 12.319 -2.034 1.00 83.56 87 ALA A CA 1
ATOM 664 C C . ALA A 1 87 ? 3.584 13.464 -3.046 1.00 83.56 87 ALA A C 1
ATOM 666 O O . ALA A 1 87 ? 4.441 13.376 -3.921 1.00 83.56 87 ALA A O 1
ATOM 667 N N . GLU A 1 88 ? 2.841 14.560 -2.897 1.00 82.62 88 GLU A N 1
ATOM 668 C CA . GLU A 1 88 ? 2.931 15.727 -3.781 1.00 82.62 88 GLU A CA 1
ATOM 669 C C . GLU A 1 88 ? 4.206 16.561 -3.545 1.00 82.62 88 GLU A C 1
ATOM 671 O O . GLU A 1 88 ? 4.832 17.053 -4.487 1.00 82.62 88 GLU A O 1
ATOM 676 N N . LYS A 1 89 ? 4.620 16.731 -2.283 1.00 81.69 89 LYS A N 1
ATOM 677 C CA . LYS A 1 89 ? 5.777 17.567 -1.918 1.00 81.69 89 LYS A CA 1
ATOM 678 C C . LYS A 1 89 ? 7.113 16.8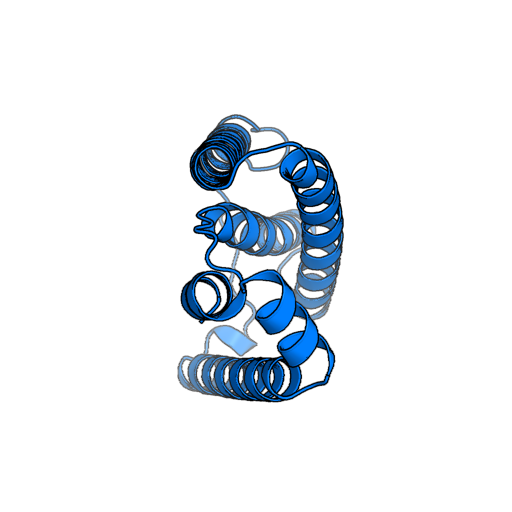32 -2.011 1.00 81.69 89 LYS A C 1
ATOM 680 O O . LYS A 1 89 ? 8.150 17.482 -2.161 1.00 81.69 89 LYS A O 1
ATOM 685 N N . TRP A 1 90 ? 7.130 15.502 -1.934 1.00 79.06 90 TRP A N 1
ATOM 686 C CA . TRP A 1 90 ? 8.367 14.726 -1.835 1.00 79.06 90 TRP A CA 1
ATOM 687 C C . TRP A 1 90 ? 9.050 14.461 -3.185 1.00 79.06 90 TRP A C 1
ATOM 689 O O . TRP A 1 90 ? 9.202 13.327 -3.634 1.00 79.06 90 TRP A O 1
ATOM 699 N N . ARG A 1 91 ? 9.589 15.520 -3.795 1.00 71.00 91 ARG A N 1
ATOM 700 C CA . ARG A 1 91 ? 10.250 15.461 -5.113 1.00 71.00 91 ARG A CA 1
ATOM 701 C C . ARG A 1 91 ? 11.372 14.425 -5.238 1.00 71.00 91 ARG A C 1
ATOM 703 O O . ARG A 1 91 ? 11.508 13.819 -6.289 1.00 71.00 91 ARG A O 1
ATOM 710 N N . GLY A 1 92 ? 12.152 14.191 -4.181 1.00 67.00 92 GLY A N 1
ATOM 711 C CA . GLY A 1 92 ? 13.286 13.258 -4.234 1.00 67.00 92 GLY A CA 1
ATOM 712 C C . GLY A 1 92 ? 12.908 11.775 -4.352 1.00 67.00 92 GLY A C 1
ATOM 713 O O . GLY A 1 92 ? 13.737 10.975 -4.782 1.00 67.00 92 GLY A O 1
ATOM 714 N N . LEU A 1 93 ? 11.686 11.394 -3.961 1.00 67.19 93 LEU A N 1
ATOM 715 C CA . LEU A 1 93 ? 11.234 10.003 -4.016 1.00 67.19 93 LEU A CA 1
ATOM 716 C C . LEU A 1 93 ? 10.076 9.812 -4.994 1.00 67.19 93 LEU A C 1
ATOM 718 O O . LEU A 1 93 ? 10.113 8.855 -5.749 1.00 67.19 93 LEU A O 1
ATOM 722 N N . THR A 1 94 ? 9.081 10.702 -5.010 1.00 70.62 94 THR A N 1
ATOM 723 C CA . THR A 1 94 ? 7.864 10.559 -5.831 1.00 70.62 94 THR A CA 1
ATOM 724 C C . THR A 1 94 ? 7.890 11.361 -7.134 1.00 70.62 94 THR A C 1
ATOM 726 O O . THR A 1 94 ? 6.890 11.368 -7.842 1.00 70.62 94 THR A O 1
ATOM 729 N N . HIS A 1 95 ? 8.975 12.097 -7.411 1.00 67.38 95 HIS A N 1
ATOM 730 C CA . HIS A 1 95 ? 9.005 13.201 -8.387 1.00 67.38 95 HIS A CA 1
ATOM 731 C C . HIS A 1 95 ? 7.990 14.327 -8.082 1.00 67.38 95 HIS A C 1
ATOM 733 O O . HIS A 1 95 ? 7.870 15.296 -8.826 1.00 67.38 95 HIS A O 1
ATOM 739 N N . GLY A 1 96 ? 7.325 14.279 -6.919 1.00 71.69 96 GLY A N 1
ATOM 740 C CA . GLY A 1 96 ? 6.341 15.267 -6.491 1.00 71.69 96 GLY A CA 1
ATOM 741 C C . GLY A 1 96 ? 5.125 15.326 -7.418 1.00 71.69 96 GLY A C 1
ATOM 742 O O . GLY A 1 96 ? 4.630 14.301 -7.879 1.00 71.69 96 GLY A O 1
ATOM 743 N N . GLY A 1 97 ? 4.639 16.540 -7.687 1.00 63.25 97 GLY A N 1
ATOM 744 C CA . GLY A 1 97 ? 3.484 16.781 -8.561 1.00 63.25 97 GLY A CA 1
ATOM 745 C C . GLY A 1 97 ? 3.703 16.477 -10.049 1.00 63.25 97 GLY A C 1
ATOM 746 O O . GLY A 1 97 ? 2.720 16.402 -10.779 1.00 63.25 97 GLY A O 1
ATOM 747 N N . ASP A 1 98 ? 4.949 16.272 -10.490 1.00 68.62 98 ASP A N 1
ATOM 748 C CA . ASP A 1 98 ? 5.257 15.941 -11.891 1.00 68.62 98 ASP A CA 1
ATOM 749 C C . ASP A 1 98 ? 4.900 14.477 -12.225 1.00 68.62 98 ASP A C 1
ATOM 751 O O . ASP A 1 98 ? 4.680 14.127 -13.385 1.00 68.62 98 ASP A O 1
ATOM 755 N N . GLY A 1 99 ? 4.759 13.631 -11.195 1.00 65.81 99 GLY A N 1
ATOM 756 C CA . GLY A 1 99 ? 4.376 12.230 -11.329 1.00 65.81 99 GLY A CA 1
ATOM 757 C C . GLY A 1 99 ? 5.454 11.359 -11.977 1.00 65.81 99 GLY A C 1
ATOM 758 O O . GLY A 1 99 ? 6.585 11.778 -12.209 1.00 65.81 99 GLY A O 1
ATOM 759 N N . PHE A 1 100 ? 5.097 10.106 -12.257 1.00 68.88 100 PHE A N 1
ATOM 760 C CA . PHE A 1 100 ? 5.980 9.153 -12.923 1.00 68.88 100 PHE A CA 1
ATOM 761 C C . PHE A 1 100 ? 5.450 8.824 -14.317 1.00 68.88 100 PHE A C 1
ATOM 763 O O . PHE A 1 100 ? 4.272 8.501 -14.471 1.00 68.88 100 PHE A O 1
ATOM 770 N N . THR A 1 101 ? 6.332 8.832 -15.317 1.00 66.38 101 THR A N 1
ATOM 771 C CA . THR A 1 101 ? 6.030 8.303 -16.653 1.00 66.38 101 THR A CA 1
ATOM 772 C C . THR A 1 101 ? 6.687 6.936 -16.788 1.00 66.38 101 THR A C 1
ATOM 774 O O . THR A 1 101 ? 7.872 6.838 -17.085 1.00 66.38 101 THR A O 1
ATOM 777 N N . PHE A 1 102 ? 5.925 5.869 -16.553 1.00 68.50 102 PHE A N 1
ATOM 778 C CA . PHE A 1 102 ? 6.393 4.492 -16.720 1.00 68.50 102 PHE A CA 1
ATOM 779 C C . PHE A 1 102 ? 5.605 3.771 -17.815 1.00 68.50 102 PHE A C 1
ATOM 781 O O . PHE A 1 102 ? 4.409 3.995 -18.006 1.00 68.50 102 PHE A O 1
ATOM 788 N N . GLY A 1 103 ? 6.289 2.887 -18.544 1.00 64.31 103 GLY A N 1
ATOM 789 C CA . GLY A 1 103 ? 5.649 1.975 -19.488 1.00 64.31 103 GLY A CA 1
ATOM 790 C C . GLY A 1 103 ? 4.879 0.865 -18.768 1.00 64.31 103 GLY A C 1
ATOM 791 O O . GLY A 1 103 ? 5.174 0.518 -17.624 1.00 64.31 103 GLY A O 1
ATOM 792 N N . VAL A 1 104 ? 3.898 0.279 -19.450 1.00 68.06 104 VAL A N 1
ATOM 793 C CA . VAL A 1 104 ? 3.226 -0.940 -18.981 1.00 68.06 104 VAL A CA 1
ATOM 794 C C . VAL A 1 104 ? 3.994 -2.175 -19.466 1.00 68.06 104 VAL A C 1
ATOM 796 O O . VAL A 1 104 ? 4.465 -2.166 -20.604 1.00 68.06 104 VAL A O 1
ATOM 799 N N . PRO A 1 105 ? 4.136 -3.240 -18.650 1.00 68.75 105 PRO A N 1
ATOM 800 C CA . PRO A 1 105 ? 4.723 -4.494 -19.119 1.00 68.75 105 PRO A CA 1
ATOM 801 C C . PRO A 1 105 ? 3.942 -5.031 -20.325 1.00 68.75 105 PRO A C 1
ATOM 803 O O . PRO A 1 105 ? 2.714 -4.934 -20.338 1.00 68.75 105 PRO A O 1
ATOM 806 N N . ASP A 1 106 ? 4.619 -5.642 -21.303 1.00 70.50 106 ASP A N 1
ATOM 807 C CA . ASP A 1 106 ? 3.984 -6.110 -22.551 1.00 70.50 106 ASP A CA 1
ATOM 808 C C . ASP A 1 106 ? 2.796 -7.063 -22.314 1.00 70.50 106 ASP A C 1
ATOM 810 O O . ASP A 1 106 ? 1.812 -7.032 -23.051 1.00 70.50 106 ASP A O 1
ATOM 814 N N . LEU A 1 107 ? 2.827 -7.833 -21.222 1.00 63.53 107 LEU A N 1
ATOM 815 C CA . LEU A 1 107 ? 1.732 -8.707 -20.776 1.00 63.53 107 LEU A CA 1
ATOM 816 C C . LEU A 1 107 ? 0.430 -7.962 -20.428 1.00 63.53 107 LEU A C 1
ATOM 818 O O . LEU A 1 107 ? -0.653 -8.521 -20.568 1.00 63.53 107 LEU A O 1
ATOM 822 N N . PHE A 1 108 ? 0.520 -6.711 -19.975 1.00 66.56 108 PHE A N 1
ATOM 823 C CA . PHE A 1 108 ? -0.635 -5.878 -19.619 1.00 66.56 108 PHE A CA 1
ATOM 824 C C . PHE A 1 108 ? -1.031 -4.901 -20.728 1.00 66.56 108 PHE A C 1
ATOM 826 O O . PHE A 1 108 ? -1.998 -4.155 -20.578 1.00 66.56 108 PHE A O 1
ATOM 833 N N . ARG A 1 109 ? -0.298 -4.899 -21.846 1.00 71.19 109 ARG A N 1
ATOM 834 C CA . ARG A 1 109 ? -0.610 -4.078 -23.018 1.00 71.19 109 ARG A CA 1
ATOM 835 C C . ARG A 1 109 ? -1.818 -4.620 -23.782 1.00 71.19 109 ARG A C 1
ATOM 837 O O . ARG A 1 109 ? -2.571 -3.844 -24.371 1.00 71.19 109 ARG A O 1
ATOM 844 N N . ASP A 1 110 ? -2.011 -5.937 -23.754 1.00 80.81 110 ASP A N 1
ATOM 845 C CA . ASP A 1 110 ? -3.188 -6.578 -24.325 1.00 80.81 110 ASP A CA 1
ATOM 846 C C . ASP A 1 110 ? -4.415 -6.417 -23.411 1.00 80.81 110 ASP A C 1
ATOM 848 O O . ASP A 1 110 ? -4.413 -6.794 -22.235 1.00 80.81 110 ASP A O 1
ATOM 852 N N . ARG A 1 111 ? -5.494 -5.856 -23.972 1.00 79.56 111 ARG A N 1
ATOM 853 C CA . ARG A 1 111 ? -6.711 -5.505 -23.221 1.00 79.56 111 ARG A CA 1
ATOM 854 C C . ARG A 1 111 ? -7.423 -6.739 -22.685 1.00 79.56 111 ARG A C 1
ATOM 856 O O . ARG A 1 111 ? -7.963 -6.694 -21.581 1.00 79.56 111 ARG A O 1
ATOM 863 N N . PHE A 1 112 ? -7.429 -7.826 -23.457 1.00 80.94 112 PHE A N 1
ATOM 864 C CA . PHE A 1 112 ? -8.083 -9.067 -23.052 1.00 80.94 112 PHE A CA 1
ATOM 865 C C . PHE A 1 112 ? -7.338 -9.706 -21.883 1.00 80.94 112 PHE A C 1
ATOM 867 O O . PHE A 1 112 ? -7.956 -10.030 -20.868 1.00 80.94 112 PHE A O 1
ATOM 874 N N . THR A 1 113 ? -6.011 -9.798 -21.975 1.00 81.00 113 THR A N 1
ATOM 875 C CA . THR A 1 113 ? -5.166 -10.313 -20.890 1.00 81.00 113 THR A CA 1
ATOM 876 C C . THR A 1 113 ? -5.321 -9.488 -19.607 1.00 81.00 113 THR A C 1
ATOM 878 O O . THR A 1 113 ? -5.572 -10.049 -18.540 1.00 81.00 113 THR A O 1
ATOM 881 N N . PHE A 1 114 ? -5.282 -8.154 -19.699 1.00 81.62 114 PHE A N 1
ATOM 882 C CA . PHE A 1 114 ? -5.488 -7.271 -18.544 1.00 81.62 114 PHE A CA 1
ATOM 883 C C . PHE A 1 114 ? -6.870 -7.449 -17.892 1.00 81.62 114 PHE A C 1
ATOM 885 O O . PHE A 1 114 ? -6.981 -7.484 -16.661 1.00 81.62 114 PHE A O 1
ATOM 892 N N . TYR A 1 115 ? -7.922 -7.601 -18.705 1.00 83.75 115 TYR A N 1
ATOM 893 C CA . TYR A 1 115 ? -9.281 -7.835 -18.220 1.00 83.75 115 TYR A CA 1
ATOM 894 C C . TYR A 1 115 ? -9.385 -9.147 -17.435 1.00 83.75 115 TYR A C 1
ATOM 896 O O . TYR A 1 115 ? -9.860 -9.140 -16.299 1.00 83.75 115 TYR A O 1
ATOM 904 N N . TYR A 1 116 ? -8.895 -10.260 -17.993 1.00 85.69 116 TYR A N 1
ATOM 905 C CA . TYR A 1 116 ? -8.962 -11.560 -17.321 1.00 85.69 116 TYR A CA 1
ATOM 906 C C . TYR A 1 116 ? -8.114 -11.609 -16.049 1.00 85.69 116 TYR A C 1
ATOM 908 O O . TYR A 1 116 ? -8.575 -12.147 -15.044 1.00 85.69 116 TYR A O 1
ATOM 916 N N . VAL A 1 117 ? -6.919 -11.007 -16.046 1.00 84.75 117 VAL A N 1
ATOM 917 C CA . VAL A 1 117 ? -6.080 -10.934 -14.838 1.00 84.75 117 VAL A CA 1
ATOM 918 C C . VAL A 1 117 ? -6.780 -10.132 -13.743 1.00 84.75 117 VAL A C 1
ATOM 920 O O . VAL A 1 117 ? -6.865 -10.590 -12.604 1.00 84.75 117 VAL A O 1
ATOM 923 N N . THR A 1 118 ? -7.350 -8.975 -14.086 1.00 84.56 118 THR A N 1
ATOM 924 C CA . THR A 1 118 ? -8.089 -8.141 -13.128 1.00 84.56 118 THR A CA 1
ATOM 925 C C . THR A 1 118 ? -9.327 -8.868 -12.598 1.00 84.56 118 THR A C 1
ATOM 927 O O . THR A 1 118 ? -9.597 -8.825 -11.398 1.00 84.56 118 THR A O 1
ATOM 930 N N . LEU A 1 119 ? -10.053 -9.586 -13.463 1.00 87.31 119 LEU A N 1
ATOM 931 C CA . LEU A 1 119 ? -11.221 -10.380 -13.084 1.00 87.31 119 LEU A CA 1
ATOM 932 C C . LEU A 1 119 ? -10.847 -11.524 -12.131 1.00 87.31 119 LEU A C 1
ATOM 934 O O . LEU A 1 119 ? -11.490 -11.690 -11.095 1.00 87.31 119 LEU A O 1
ATOM 938 N N . ILE A 1 120 ? -9.790 -12.282 -12.442 1.00 88.31 120 ILE A N 1
ATOM 939 C CA . ILE A 1 120 ? -9.284 -13.353 -11.573 1.00 88.31 120 ILE A CA 1
ATOM 940 C C . ILE A 1 120 ? -8.844 -12.771 -10.229 1.00 88.31 120 ILE A C 1
ATOM 942 O O . ILE A 1 120 ? -9.258 -13.282 -9.189 1.00 88.31 120 ILE A O 1
ATOM 946 N N . CYS A 1 121 ? -8.078 -11.675 -10.221 1.00 85.81 121 CYS A N 1
ATOM 947 C CA . CYS A 1 121 ? -7.696 -10.985 -8.989 1.00 85.81 121 CYS A CA 1
ATOM 948 C C . CYS A 1 121 ? -8.919 -10.572 -8.163 1.00 85.81 121 CYS A C 1
ATOM 950 O O . CYS A 1 121 ? -8.944 -10.804 -6.955 1.00 85.81 121 CYS A O 1
ATOM 952 N N . LEU A 1 122 ? -9.950 -10.008 -8.795 1.00 86.62 122 LEU A N 1
ATOM 953 C CA . LEU A 1 122 ? -11.180 -9.604 -8.118 1.00 86.62 122 LEU A CA 1
ATOM 954 C C . LEU A 1 122 ? -11.903 -10.802 -7.492 1.00 86.62 122 LEU A C 1
ATOM 956 O O . LEU A 1 122 ? -12.304 -10.729 -6.330 1.00 86.62 122 LEU A O 1
ATOM 960 N N . ILE A 1 123 ? -12.029 -11.914 -8.221 1.00 87.50 123 ILE A N 1
ATOM 961 C CA . ILE A 1 123 ? -12.649 -13.150 -7.719 1.00 87.50 123 ILE A CA 1
ATOM 962 C C . ILE A 1 123 ? -11.844 -13.720 -6.546 1.00 87.50 123 ILE A C 1
ATOM 964 O O . ILE A 1 123 ? -12.423 -14.061 -5.515 1.00 87.50 123 ILE A O 1
ATOM 968 N N . VAL A 1 124 ? -10.516 -13.786 -6.667 1.00 87.06 124 VAL A N 1
ATOM 969 C CA . VAL A 1 124 ? -9.621 -14.285 -5.613 1.00 87.06 124 VAL A CA 1
ATOM 970 C C . VAL A 1 124 ? -9.746 -13.434 -4.351 1.00 87.06 124 VAL A C 1
ATOM 972 O O . VAL A 1 124 ? -9.960 -13.983 -3.271 1.00 87.06 124 VAL A O 1
ATOM 975 N N . ILE A 1 125 ? -9.689 -12.104 -4.479 1.00 83.62 125 ILE A N 1
ATOM 976 C CA . ILE A 1 125 ? -9.860 -11.171 -3.355 1.00 83.62 125 ILE A CA 1
ATOM 977 C C . ILE A 1 125 ? -11.247 -11.342 -2.727 1.00 83.62 125 ILE A C 1
ATOM 979 O O . ILE A 1 125 ? -11.366 -11.392 -1.504 1.00 83.62 125 ILE A O 1
ATOM 983 N N . PHE A 1 126 ? -12.297 -11.480 -3.537 1.00 83.50 126 PHE A N 1
ATOM 984 C CA . PHE A 1 126 ? -13.654 -11.695 -3.043 1.00 83.50 126 PHE A CA 1
ATOM 985 C C . PHE A 1 126 ? -13.784 -13.001 -2.245 1.00 83.50 126 PHE A C 1
ATOM 987 O O . PHE A 1 126 ? -14.365 -13.004 -1.158 1.00 83.50 126 PHE A O 1
A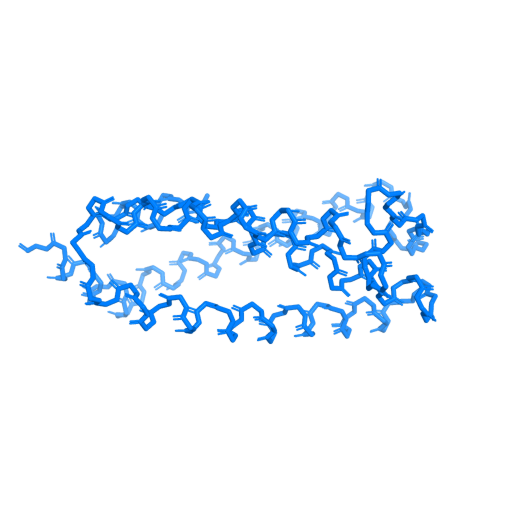TOM 994 N N . ILE A 1 127 ? -13.215 -14.104 -2.742 1.00 83.69 127 ILE A N 1
ATOM 995 C CA . ILE A 1 127 ? -13.214 -15.397 -2.045 1.00 83.69 127 ILE A CA 1
ATOM 996 C C . ILE A 1 127 ? -12.416 -15.306 -0.741 1.00 83.69 127 ILE A C 1
ATOM 998 O O . ILE A 1 127 ? -12.912 -15.753 0.293 1.00 83.69 127 ILE A O 1
ATOM 1002 N N . LEU A 1 128 ? -11.226 -14.697 -0.766 1.00 80.94 128 LEU A N 1
ATOM 1003 C CA . LEU A 1 128 ? -10.383 -14.476 0.416 1.00 80.94 128 LEU A CA 1
ATOM 1004 C C . LEU A 1 128 ? -11.123 -13.688 1.495 1.00 80.94 128 LEU A C 1
ATOM 1006 O O . LEU A 1 128 ? -11.164 -14.119 2.646 1.00 80.94 128 LEU A O 1
ATOM 1010 N N . LEU A 1 129 ? -11.763 -12.579 1.116 1.00 76.94 129 LEU A N 1
ATOM 1011 C CA . LEU A 1 129 ? -12.572 -11.779 2.033 1.00 76.94 129 LEU A CA 1
ATOM 1012 C C . LEU A 1 129 ? -13.727 -12.606 2.597 1.00 76.94 129 LEU A C 1
ATOM 1014 O O . LEU A 1 129 ? -13.907 -12.658 3.809 1.00 76.94 129 LEU A O 1
ATOM 1018 N N . ARG A 1 130 ? -14.464 -13.329 1.748 1.00 75.31 130 ARG A N 1
ATOM 1019 C CA . ARG A 1 130 ? -15.584 -14.172 2.188 1.00 75.31 130 ARG A CA 1
ATOM 1020 C C . ARG A 1 130 ? -15.140 -15.274 3.154 1.00 75.31 130 ARG A C 1
ATOM 1022 O O . ARG A 1 130 ? -15.861 -15.561 4.110 1.00 75.31 130 ARG A O 1
ATOM 1029 N N . LEU A 1 131 ? -13.984 -15.892 2.913 1.00 78.31 131 LEU A N 1
ATOM 1030 C CA . LEU A 1 131 ? -13.410 -16.917 3.784 1.00 78.31 131 LEU A CA 1
ATOM 1031 C C . LEU A 1 131 ? -12.963 -16.315 5.121 1.00 78.31 131 LEU A C 1
ATOM 1033 O O . LEU A 1 131 ? -13.281 -16.864 6.175 1.00 78.31 131 LEU A O 1
ATOM 1037 N N . PHE A 1 132 ? -12.299 -15.158 5.086 1.00 69.75 132 PHE A N 1
ATOM 1038 C CA . PHE A 1 132 ? -11.844 -14.446 6.278 1.00 69.75 132 PHE A CA 1
ATOM 1039 C C . PHE A 1 132 ? -13.018 -14.015 7.165 1.00 69.75 132 PHE A C 1
ATOM 1041 O O . PHE A 1 132 ? -13.008 -14.255 8.371 1.00 69.75 132 PHE A O 1
ATOM 1048 N N . THR A 1 133 ? -14.079 -13.467 6.570 1.00 67.75 133 THR A N 1
ATOM 1049 C CA . THR A 1 133 ? -15.276 -13.026 7.297 1.00 67.75 133 THR A CA 1
ATOM 1050 C C . THR A 1 133 ? -16.070 -14.188 7.903 1.00 67.75 133 THR A C 1
ATOM 1052 O O . THR A 1 133 ? -16.661 -14.038 8.970 1.00 67.75 133 THR A O 1
ATOM 1055 N N . LYS A 1 134 ? -16.083 -15.366 7.263 1.00 66.19 134 LYS A N 1
ATOM 1056 C CA . LYS A 1 134 ? -16.732 -16.572 7.812 1.00 66.19 134 LYS A CA 1
ATOM 1057 C C . LYS A 1 134 ? -15.894 -17.292 8.880 1.00 66.19 134 LYS A C 1
ATOM 1059 O O . LYS A 1 134 ? -16.435 -18.144 9.588 1.00 66.19 134 LYS A O 1
ATOM 1064 N N . SER A 1 135 ? -14.605 -16.967 8.997 1.00 69.81 135 SER A N 1
ATOM 1065 C CA . SER A 1 135 ? -13.678 -17.556 9.969 1.00 69.81 135 SER A CA 1
ATOM 1066 C C . SER A 1 135 ? -13.909 -17.033 11.397 1.00 69.81 135 SER A C 1
ATOM 1068 O O . SER A 1 135 ? -14.568 -16.014 11.611 1.00 69.81 135 SER A O 1
ATOM 1070 N N . SER A 1 136 ? -13.362 -17.728 12.399 1.00 59.97 136 SER A N 1
ATOM 1071 C CA . SER A 1 136 ? -13.531 -17.435 13.833 1.00 59.97 136 SER A CA 1
ATOM 1072 C C . SER A 1 136 ? -13.154 -15.996 14.218 1.00 59.97 136 SER A C 1
ATOM 1074 O O . SER A 1 136 ? -13.794 -15.416 15.090 1.00 59.97 136 SER A O 1
ATOM 1076 N N . ILE A 1 137 ? -12.194 -15.381 13.517 1.00 61.44 137 ILE A N 1
ATOM 1077 C CA . ILE A 1 137 ? -11.795 -13.971 13.695 1.00 61.44 137 ILE A CA 1
ATOM 1078 C C . ILE A 1 137 ? -12.947 -13.000 13.379 1.00 61.44 137 ILE A C 1
ATOM 1080 O O . ILE A 1 137 ? -13.147 -12.031 14.109 1.00 61.44 137 ILE A O 1
ATOM 1084 N N . GLY A 1 138 ? -13.756 -13.279 12.351 1.00 58.88 138 GLY A N 1
ATOM 1085 C CA . GLY A 1 138 ? -14.919 -12.455 12.001 1.00 58.88 138 GLY A CA 1
ATOM 1086 C C . GLY A 1 138 ? -16.019 -12.492 13.066 1.00 58.88 138 GLY A C 1
ATOM 1087 O O . GLY A 1 138 ? -16.680 -11.485 13.315 1.00 58.88 138 GLY A O 1
ATOM 1088 N N . LYS A 1 139 ? -16.172 -13.630 13.757 1.00 62.50 139 LYS A N 1
ATOM 1089 C CA . LYS A 1 139 ? -17.113 -13.771 14.881 1.00 62.50 139 LYS A CA 1
ATOM 1090 C C . LYS A 1 139 ? -16.644 -13.006 16.123 1.00 62.50 139 LYS A C 1
ATOM 1092 O O . LYS A 1 139 ? -17.472 -12.395 16.786 1.00 62.50 139 LYS A O 1
ATOM 1097 N N . VAL A 1 140 ? -15.336 -12.995 16.398 1.00 62.41 140 VAL A N 1
ATOM 1098 C CA . VAL A 1 140 ? -14.739 -12.221 17.505 1.00 62.41 140 VAL A CA 1
ATOM 1099 C C . VAL A 1 140 ? -14.877 -10.716 17.267 1.00 62.41 140 VAL A C 1
ATOM 1101 O O . VAL A 1 140 ? -15.274 -9.997 18.174 1.00 62.41 140 VAL A O 1
ATOM 1104 N N . LEU A 1 141 ? -14.633 -10.238 16.043 1.00 59.75 141 LEU A N 1
ATOM 1105 C CA . LEU A 1 141 ? -14.815 -8.822 15.697 1.00 59.75 141 LEU A CA 1
ATOM 1106 C C . LEU A 1 141 ? -16.266 -8.360 15.882 1.00 59.75 141 LEU A C 1
ATOM 1108 O O . LEU A 1 141 ? -16.499 -7.299 16.453 1.00 59.75 141 LEU A O 1
ATOM 1112 N N . LYS A 1 142 ? -17.237 -9.193 15.485 1.00 59.81 142 LYS A N 1
ATOM 1113 C CA . LYS A 1 142 ? -18.666 -8.903 15.667 1.00 59.81 142 LYS A CA 1
ATOM 1114 C C . LYS A 1 142 ? -19.092 -8.875 17.141 1.00 59.81 142 LYS A C 1
ATOM 1116 O O . LYS A 1 142 ? -20.019 -8.155 17.485 1.00 59.81 142 LYS A O 1
ATOM 1121 N N . ALA A 1 143 ? -18.415 -9.632 18.005 1.00 57.84 143 ALA A N 1
ATOM 1122 C CA . ALA A 1 143 ? -18.676 -9.632 19.444 1.00 57.84 143 ALA A CA 1
ATOM 1123 C C . ALA A 1 143 ? -18.160 -8.364 20.151 1.00 57.84 143 ALA A C 1
ATOM 1125 O O . ALA A 1 143 ? -18.677 -8.020 21.203 1.00 57.84 143 ALA A O 1
ATOM 1126 N N . ILE A 1 144 ? -17.171 -7.664 19.579 1.00 58.75 144 ILE A N 1
ATOM 1127 C CA . ILE A 1 144 ? -16.644 -6.394 20.116 1.00 58.75 144 ILE A CA 1
ATOM 1128 C C . ILE A 1 144 ? -17.562 -5.210 19.761 1.00 58.75 144 ILE A C 1
ATOM 1130 O O . ILE A 1 144 ? -17.501 -4.169 20.409 1.00 58.75 144 ILE A O 1
ATOM 1134 N N . SER A 1 145 ? -18.407 -5.348 18.732 1.00 55.19 145 SER A N 1
ATOM 1135 C CA . SER A 1 145 ? -19.358 -4.305 18.325 1.00 55.19 145 SER A CA 1
ATOM 1136 C C . SER A 1 145 ? -20.722 -4.384 19.038 1.00 55.19 145 SER A C 1
ATOM 1138 O O . SER A 1 145 ? -21.599 -3.586 18.700 1.00 55.19 145 SER A O 1
ATOM 1140 N N . GLN A 1 146 ? -20.932 -5.355 19.938 1.00 44.56 146 GLN A N 1
ATOM 1141 C CA . GLN A 1 146 ? -22.090 -5.422 20.845 1.00 44.56 146 GLN A CA 1
ATOM 1142 C C . GLN A 1 146 ? -21.720 -4.848 22.210 1.00 44.56 146 GLN A C 1
ATOM 1144 O O . GLN A 1 146 ? -22.610 -4.209 22.812 1.00 44.56 146 GLN A O 1
#

Radius of gyration: 17.71 Å; Cα contacts (8 Å, |Δi|>4): 120; chains: 1; bounding box: 37×35×47 Å

Secondary structure (DSSP, 8-state):
-HHHHHHHHT-----THHHHHHHHHHHHHHHHHHH-S-HHHHHHHHHHHHHHHHHHHHHHHHHHTTS-HHHHHHHHHHHHHHHHHHHHH-HHHH-GGG----PPPHHHHSHHHHHHHHHHHHHHHHHHHHHHHHSHHHHHHHHHT-

Nearest PDB structures (foldseek):
  7mgx-assembly1_B  TM=3.006E-01  e=9.772E+00  Escherichia coli
  7szt-assembly1_B  TM=2.970E-01  e=8.749E+00  Clostridiales bacterium oral taxon 876